Protein AF-A0A534VKJ2-F1 (afdb_monomer)

Mean predicted aligned error: 13.89 Å

Foldseek 3Di:
DVVVVVVVVVVVVVVCVVVVPDDDPDDDDDDDVVCVDPVNVVCVVCVVVVVCCCVVPVVVVVVVCCDPVNCVPNVDHPQADPPDPDSCPSVPVVPD

pLDDT: mean 77.1, std 15.45, range [43.25, 97.56]

Sequence (96 aa):
MKKALCGLGLGLGLMIAVVGAPASAEVHDAYDDSQSHPLRLVAYLIHPIGFATEWLIMRPIHFAVSQPQLERVFGHVPHEDPFSSDPYRGEESDQY

Solvent-accessible surface area (backbone atoms only — not comparable to full-atom values): 6124 Å² total; per-residue (Å²): 113,72,69,61,60,51,54,52,52,52,54,50,52,52,52,49,53,68,70,65,53,83,75,77,87,66,85,74,77,82,89,54,78,82,70,72,38,69,69,54,57,52,43,64,65,46,48,62,53,53,54,48,42,42,65,73,45,49,50,55,49,48,61,64,45,45,34,80,91,38,22,89,79,66,74,34,74,69,73,61,63,94,84,52,95,56,80,63,72,68,69,67,75,80,79,121

Radius of gyration: 21.84 Å; Cα contacts (8 Å, |Δi|>4): 27; chains: 1; bounding box: 43×52×53 Å

Secondary structure (DSSP, 8-state):
-HHHHHHHHHHHHHHHHHHHS------PPPP-GGGG-HHHHHHHHHHHHHHHHIIIIIHHHHHHHT-GGGHHHH----SS-TT-S-TTTTSGGG--

Structure (mmCIF, N/CA/C/O backbone):
data_AF-A0A534VKJ2-F1
#
_entry.id   AF-A0A534VKJ2-F1
#
loop_
_atom_site.group_PDB
_atom_site.id
_atom_site.type_symbol
_atom_site.label_atom_id
_atom_site.label_alt_id
_atom_site.label_comp_id
_atom_site.label_asym_id
_atom_site.label_entity_id
_atom_site.label_seq_id
_atom_site.pdbx_PDB_ins_code
_atom_site.Cartn_x
_atom_site.Cartn_y
_atom_site.Cartn_z
_atom_site.occupancy
_atom_site.B_iso_or_equiv
_atom_site.auth_seq_id
_atom_site.auth_comp_id
_atom_site.auth_asym_id
_atom_site.auth_atom_id
_atom_site.pdbx_PDB_model_num
ATOM 1 N N . MET A 1 1 ? -17.432 29.796 -5.291 1.00 54.50 1 MET A N 1
ATOM 2 C CA . MET A 1 1 ? -15.981 30.080 -5.424 1.00 54.50 1 MET A CA 1
ATOM 3 C C . MET A 1 1 ? -15.118 29.384 -4.365 1.00 54.50 1 MET A C 1
ATOM 5 O O . MET A 1 1 ? -14.109 28.805 -4.730 1.00 54.50 1 MET A O 1
ATOM 9 N N . LYS A 1 2 ? -15.518 29.336 -3.083 1.00 48.06 2 LYS A N 1
ATOM 10 C CA . LYS A 1 2 ? -14.716 28.726 -1.994 1.00 48.06 2 LYS A CA 1
ATOM 11 C C . LYS A 1 2 ? -14.416 27.219 -2.167 1.00 48.06 2 LYS A C 1
ATOM 13 O O . LYS A 1 2 ? -13.329 26.771 -1.832 1.00 48.06 2 LYS A O 1
ATOM 18 N N . LYS A 1 3 ? -15.347 26.455 -2.759 1.00 48.50 3 LYS A N 1
ATOM 19 C CA . LYS A 1 3 ? -15.183 25.012 -3.040 1.00 48.50 3 LYS A CA 1
ATOM 20 C C . LYS A 1 3 ? -14.109 24.717 -4.103 1.00 48.50 3 LYS A C 1
ATOM 22 O O . LYS A 1 3 ? -13.374 23.749 -3.968 1.00 48.50 3 LYS A O 1
ATOM 27 N N . ALA A 1 4 ? -13.989 25.580 -5.117 1.00 55.88 4 ALA A N 1
ATOM 28 C CA . ALA A 1 4 ? -12.991 25.441 -6.182 1.00 55.88 4 ALA A CA 1
ATOM 29 C C . ALA A 1 4 ? -11.571 25.750 -5.680 1.00 55.88 4 ALA A C 1
ATOM 31 O O . ALA A 1 4 ? -10.618 25.082 -6.062 1.00 55.88 4 ALA A O 1
ATOM 32 N N . LEU A 1 5 ? -11.448 26.715 -4.762 1.00 54.88 5 LEU A N 1
ATOM 33 C CA . LEU A 1 5 ? -10.173 27.079 -4.146 1.00 54.88 5 LEU A CA 1
ATOM 34 C C . LEU A 1 5 ? -9.633 25.971 -3.221 1.00 54.88 5 LEU A C 1
ATOM 36 O O . LEU A 1 5 ? -8.430 25.747 -3.159 1.00 54.88 5 LEU A O 1
ATOM 40 N N . CYS A 1 6 ? -10.527 25.238 -2.549 1.00 52.47 6 CYS A N 1
ATOM 41 C CA . CYS A 1 6 ? -10.163 24.124 -1.673 1.00 52.47 6 CYS A CA 1
ATOM 42 C C . CYS A 1 6 ? -9.733 22.872 -2.467 1.00 52.47 6 CYS A C 1
ATOM 44 O O . CYS A 1 6 ? -8.733 22.247 -2.130 1.00 52.47 6 CYS A O 1
ATOM 46 N N . GLY A 1 7 ? -10.425 22.554 -3.570 1.00 58.56 7 GLY A N 1
ATOM 47 C CA . GLY A 1 7 ? -10.055 21.431 -4.444 1.00 58.56 7 GLY A CA 1
ATOM 48 C C . GLY A 1 7 ? -8.712 21.622 -5.158 1.00 58.56 7 GLY A C 1
ATOM 49 O O . GLY A 1 7 ? -7.958 20.666 -5.315 1.00 58.56 7 GLY A O 1
ATOM 50 N N . LEU A 1 8 ? -8.377 22.863 -5.527 1.00 62.19 8 LEU A N 1
ATOM 51 C CA . LEU A 1 8 ? -7.113 23.185 -6.196 1.00 62.19 8 LEU A CA 1
ATOM 52 C C . LEU A 1 8 ? -5.910 23.089 -5.243 1.00 62.19 8 LEU A C 1
ATOM 54 O O . LEU A 1 8 ? -4.861 22.585 -5.634 1.00 62.19 8 LEU A O 1
ATOM 58 N N . GLY A 1 9 ? -6.080 23.490 -3.978 1.00 68.38 9 GLY A N 1
ATOM 59 C CA . GLY A 1 9 ? -5.056 23.313 -2.943 1.00 68.38 9 GLY A CA 1
ATOM 60 C C . GLY A 1 9 ? -4.800 21.843 -2.595 1.00 68.38 9 GLY A C 1
ATOM 61 O O . GLY A 1 9 ? -3.653 21.447 -2.416 1.00 68.38 9 GLY A O 1
ATOM 62 N N . LEU A 1 10 ? -5.852 21.021 -2.566 1.00 71.19 10 LEU A N 1
ATOM 63 C CA . LEU A 1 10 ? -5.748 19.592 -2.253 1.00 71.19 10 LEU A CA 1
ATOM 64 C C . LEU A 1 10 ? -5.090 18.805 -3.399 1.00 71.19 10 LEU A C 1
ATOM 66 O O . LEU A 1 10 ? -4.222 17.971 -3.154 1.00 71.19 10 LEU A O 1
ATOM 70 N N . GLY A 1 11 ? -5.430 19.134 -4.650 1.00 71.94 11 GLY A N 1
ATOM 71 C CA . GLY A 1 11 ? -4.781 18.559 -5.831 1.00 71.94 11 GLY A CA 1
ATOM 72 C C . GLY A 1 11 ? -3.303 18.943 -5.951 1.00 71.94 11 GLY A C 1
ATOM 73 O O . GLY A 1 11 ? -2.466 18.086 -6.226 1.00 71.94 11 GLY A O 1
ATOM 74 N N . LEU A 1 12 ? -2.963 20.209 -5.689 1.00 75.69 12 LEU A N 1
ATOM 75 C CA . LEU A 1 12 ? -1.575 20.676 -5.713 1.00 75.69 12 LEU A CA 1
ATOM 76 C C . LEU A 1 12 ? -0.746 20.074 -4.568 1.00 75.69 12 LEU A C 1
ATOM 78 O O . LEU A 1 12 ? 0.388 19.661 -4.790 1.00 75.69 12 LEU A O 1
ATOM 82 N N . GLY A 1 13 ? -1.320 19.971 -3.365 1.00 76.19 13 GLY A N 1
ATOM 83 C CA . GLY A 1 13 ? -0.668 19.340 -2.216 1.00 76.19 13 GLY A CA 1
ATOM 84 C C . GLY A 1 13 ? -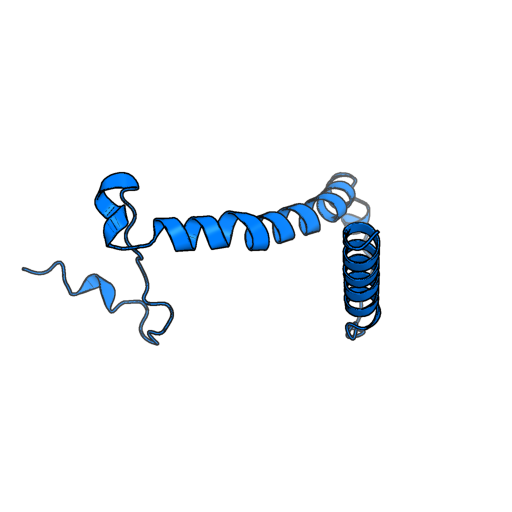0.379 17.855 -2.441 1.00 76.19 13 GLY A C 1
ATOM 85 O O . GLY A 1 13 ? 0.722 17.396 -2.144 1.00 76.19 13 GLY A O 1
ATOM 86 N N . LEU A 1 14 ? -1.324 17.121 -3.041 1.00 76.38 14 LEU A N 1
ATOM 87 C CA . LEU A 1 14 ? -1.122 15.719 -3.413 1.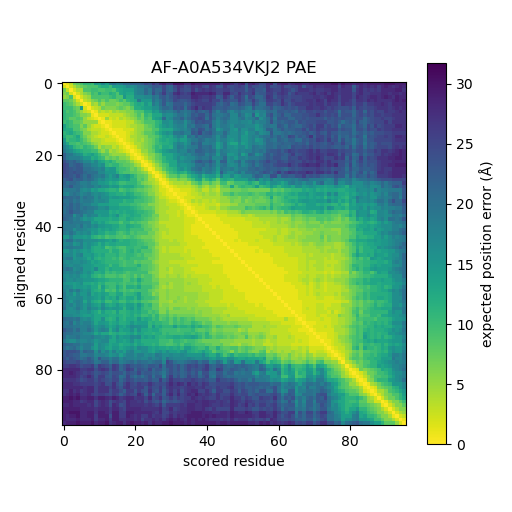00 76.38 14 LEU A CA 1
ATOM 88 C C . LEU A 1 14 ? -0.008 15.566 -4.461 1.00 76.38 14 LEU A C 1
ATOM 90 O O . LEU A 1 14 ? 0.838 14.688 -4.330 1.00 76.38 14 LEU A O 1
ATOM 94 N N . MET A 1 15 ? 0.038 16.450 -5.461 1.00 69.19 15 MET A N 1
ATOM 95 C CA . MET A 1 15 ? 1.103 16.457 -6.471 1.00 69.19 15 MET A CA 1
ATOM 96 C C . MET A 1 15 ? 2.487 16.729 -5.871 1.00 69.19 15 MET A C 1
ATOM 98 O O . MET A 1 15 ? 3.445 16.035 -6.202 1.00 69.19 15 MET A O 1
ATOM 102 N N . ILE A 1 16 ? 2.596 17.694 -4.953 1.00 75.25 16 ILE A N 1
ATOM 103 C CA . ILE A 1 16 ? 3.859 18.000 -4.265 1.00 75.25 16 ILE A CA 1
ATOM 104 C C . ILE A 1 16 ? 4.316 16.813 -3.407 1.00 75.25 16 ILE A C 1
ATOM 106 O O . ILE A 1 16 ? 5.503 16.500 -3.396 1.00 75.25 16 ILE A O 1
ATOM 110 N N . ALA A 1 17 ? 3.396 16.119 -2.733 1.00 71.44 17 ALA A N 1
ATOM 111 C CA . ALA A 1 17 ? 3.725 14.942 -1.930 1.00 71.44 17 ALA A CA 1
ATOM 112 C C . ALA A 1 17 ? 4.215 13.756 -2.782 1.00 71.44 17 ALA A C 1
ATOM 114 O O . ALA A 1 17 ? 5.154 13.071 -2.385 1.00 71.44 17 ALA A O 1
ATOM 115 N N . VAL A 1 18 ? 3.623 13.538 -3.962 1.00 72.06 18 VAL A N 1
ATOM 116 C CA . VAL A 1 18 ? 4.035 12.465 -4.885 1.00 72.06 18 VAL A CA 1
ATOM 117 C C . VAL A 1 18 ? 5.406 12.747 -5.506 1.00 72.06 18 VAL A C 1
ATOM 119 O O . VAL A 1 18 ? 6.220 11.837 -5.615 1.00 72.06 18 VAL A O 1
ATOM 122 N N . VAL A 1 19 ? 5.685 13.997 -5.892 1.00 73.38 19 VAL A N 1
ATOM 123 C CA . VAL A 1 19 ? 6.969 14.377 -6.516 1.00 73.38 19 VAL A CA 1
ATOM 124 C C . VAL A 1 19 ? 8.090 14.550 -5.483 1.00 73.38 19 VAL A C 1
ATOM 126 O O . VAL A 1 19 ? 9.253 14.311 -5.791 1.00 73.38 19 VAL A O 1
ATOM 129 N N . GLY A 1 20 ? 7.759 14.981 -4.264 1.00 65.44 20 GLY A N 1
ATOM 130 C CA . GLY A 1 20 ? 8.727 15.284 -3.207 1.00 65.44 20 GLY A CA 1
ATOM 131 C C . GLY A 1 20 ? 9.148 14.090 -2.349 1.00 65.44 20 GLY A C 1
ATOM 132 O O . GLY A 1 20 ? 10.048 14.241 -1.523 1.00 65.44 20 GLY A O 1
ATOM 133 N N . ALA A 1 21 ? 8.518 12.923 -2.508 1.00 72.00 21 ALA A N 1
ATOM 134 C CA . ALA A 1 21 ? 8.936 11.718 -1.804 1.00 72.00 21 ALA A CA 1
ATOM 135 C C . ALA A 1 21 ? 10.337 11.301 -2.296 1.00 72.00 21 ALA A C 1
ATOM 137 O O . ALA A 1 21 ? 10.519 11.114 -3.501 1.00 72.00 21 ALA A O 1
ATOM 138 N N . PRO A 1 22 ? 11.341 11.159 -1.408 1.00 62.84 22 PRO A N 1
ATOM 139 C CA . PRO A 1 22 ? 12.660 10.705 -1.817 1.00 62.84 22 PRO A CA 1
ATOM 140 C C . PRO A 1 22 ? 12.541 9.276 -2.347 1.00 62.84 22 PRO A C 1
ATOM 142 O O . PRO A 1 22 ? 12.334 8.331 -1.589 1.00 62.84 22 PRO A O 1
ATOM 145 N N . ALA A 1 23 ? 12.655 9.120 -3.664 1.00 66.31 23 ALA A N 1
ATOM 146 C CA . ALA A 1 23 ? 12.840 7.817 -4.272 1.00 66.31 23 ALA A CA 1
ATOM 147 C C . ALA A 1 23 ? 14.268 7.371 -3.943 1.00 66.31 23 ALA A C 1
ATOM 149 O O . ALA A 1 23 ? 15.232 7.861 -4.535 1.00 66.31 23 ALA A O 1
ATOM 150 N N . SER A 1 24 ? 14.414 6.491 -2.955 1.00 68.31 24 SER A N 1
ATOM 151 C CA . SER A 1 24 ? 15.672 5.785 -2.732 1.00 68.31 24 SER A CA 1
ATOM 152 C C . SER A 1 24 ? 16.052 5.088 -4.036 1.00 68.31 24 SER A C 1
ATOM 154 O O . SER A 1 24 ? 15.316 4.230 -4.520 1.00 68.31 24 SER A O 1
ATOM 156 N N . ALA A 1 25 ? 17.172 5.493 -4.632 1.00 62.22 25 ALA A N 1
ATOM 157 C CA . ALA A 1 25 ? 17.729 4.825 -5.797 1.00 62.22 25 ALA A CA 1
ATOM 158 C C . ALA A 1 25 ? 18.342 3.496 -5.337 1.00 62.22 25 ALA A C 1
ATOM 160 O O . ALA A 1 25 ? 19.538 3.410 -5.062 1.00 62.22 25 ALA A O 1
ATOM 161 N N . GLU A 1 26 ? 17.501 2.478 -5.171 1.00 71.38 26 GLU A N 1
ATOM 162 C CA . GLU A 1 26 ? 17.966 1.104 -5.027 1.00 71.38 26 GLU A CA 1
ATOM 163 C C . GLU A 1 26 ? 18.543 0.605 -6.351 1.00 71.38 26 GLU A C 1
ATOM 165 O O . GLU A 1 26 ? 18.126 1.017 -7.438 1.00 71.38 26 GLU A O 1
ATOM 170 N N . VAL A 1 27 ? 19.523 -0.293 -6.253 1.00 69.69 27 VAL A N 1
ATOM 171 C CA . VAL A 1 27 ? 20.030 -1.032 -7.407 1.00 69.69 27 VAL A CA 1
ATOM 172 C C . VAL A 1 27 ? 18.855 -1.791 -8.011 1.00 69.69 27 VAL A C 1
ATOM 174 O O . VAL A 1 27 ? 18.282 -2.666 -7.370 1.00 69.69 27 VAL A O 1
ATOM 177 N N . HIS A 1 28 ? 18.477 -1.430 -9.235 1.00 70.94 28 HIS A N 1
ATOM 178 C CA . HIS A 1 28 ? 17.492 -2.195 -9.982 1.00 70.94 28 HIS A CA 1
ATOM 179 C C . HIS A 1 28 ? 18.072 -3.573 -10.301 1.00 70.94 28 HIS A C 1
ATOM 181 O O . HIS A 1 28 ? 19.215 -3.671 -10.758 1.00 70.94 28 HIS A O 1
ATOM 187 N N . ASP A 1 29 ? 17.281 -4.619 -10.070 1.00 80.88 29 ASP A N 1
ATOM 188 C CA . ASP A 1 29 ? 17.650 -5.978 -10.452 1.00 80.88 29 ASP A CA 1
ATOM 189 C C . ASP A 1 29 ? 18.027 -6.051 -11.937 1.00 80.88 29 ASP A C 1
ATOM 191 O O . ASP A 1 29 ? 17.487 -5.326 -12.783 1.00 80.88 29 ASP A O 1
ATOM 195 N N . ALA A 1 30 ? 18.961 -6.949 -12.259 1.00 86.25 30 ALA A N 1
ATOM 196 C CA . ALA A 1 30 ? 19.335 -7.207 -13.640 1.00 86.25 30 ALA A CA 1
ATOM 197 C C . ALA A 1 30 ? 18.112 -7.680 -14.436 1.00 86.25 30 ALA A C 1
ATOM 199 O O . ALA A 1 30 ? 17.331 -8.514 -13.978 1.00 86.25 30 ALA A O 1
ATOM 200 N N . TYR A 1 31 ? 17.956 -7.140 -15.644 1.00 85.94 31 TYR A N 1
ATOM 201 C CA . TYR A 1 31 ? 16.901 -7.573 -16.545 1.00 85.94 31 TYR A CA 1
ATOM 202 C C . TYR A 1 31 ? 17.086 -9.048 -16.922 1.00 85.94 31 TYR A C 1
ATOM 204 O O . TYR A 1 31 ? 18.181 -9.467 -17.294 1.00 85.94 31 TYR A O 1
ATOM 212 N N . ASP A 1 32 ? 15.987 -9.794 -16.877 1.00 87.31 32 ASP A N 1
ATOM 213 C CA . ASP A 1 32 ? 15.856 -11.162 -17.370 1.00 87.31 32 ASP A CA 1
ATOM 214 C C . ASP A 1 32 ? 14.558 -11.273 -18.194 1.00 87.31 32 ASP A C 1
ATOM 216 O O . ASP A 1 32 ? 13.620 -10.492 -18.013 1.00 87.31 32 ASP A O 1
ATOM 220 N N . ASP A 1 33 ? 14.465 -12.240 -19.101 1.00 88.19 33 ASP A N 1
ATOM 221 C CA . ASP A 1 33 ? 13.331 -12.379 -20.026 1.00 88.19 33 ASP A CA 1
ATOM 222 C C . ASP A 1 33 ? 12.008 -12.701 -19.305 1.00 88.19 33 ASP A C 1
ATOM 224 O O . ASP A 1 33 ? 10.916 -12.398 -19.799 1.00 88.19 33 ASP A O 1
ATOM 228 N N . SER A 1 34 ? 12.077 -13.227 -18.077 1.00 84.88 34 SER A N 1
ATOM 229 C CA . SER A 1 34 ? 10.910 -13.388 -17.198 1.00 84.88 34 SER A CA 1
ATOM 230 C C . SER A 1 34 ? 10.220 -12.058 -16.842 1.00 84.88 34 SER A C 1
ATOM 232 O O . SER A 1 34 ? 9.061 -12.039 -16.406 1.00 84.88 34 SER A O 1
ATOM 234 N N . GLN A 1 35 ? 10.889 -10.919 -17.046 1.00 87.00 35 GLN A N 1
ATOM 235 C CA . GLN A 1 35 ? 10.329 -9.583 -16.839 1.00 87.00 35 GLN A CA 1
ATOM 236 C C . GLN A 1 35 ? 9.389 -9.152 -17.983 1.00 87.00 35 GLN A C 1
ATOM 238 O O . GLN A 1 35 ? 8.543 -8.284 -17.769 1.00 87.00 35 GLN A O 1
ATOM 243 N N . SER A 1 36 ? 9.468 -9.770 -19.169 1.00 88.44 36 SER A N 1
ATOM 244 C CA . SER A 1 36 ? 8.627 -9.438 -20.336 1.00 88.44 36 SER A CA 1
ATOM 245 C C . SER A 1 36 ? 7.284 -10.169 -20.364 1.00 88.44 36 SER A C 1
ATOM 247 O O . SER A 1 36 ? 6.531 -10.048 -21.333 1.00 88.44 36 SER A O 1
ATOM 249 N N . HIS A 1 37 ? 6.973 -10.973 -19.345 1.00 92.75 37 HIS A N 1
ATOM 250 C CA . HIS A 1 37 ? 5.760 -11.780 -19.352 1.00 92.75 37 HIS A CA 1
ATOM 251 C C . HIS A 1 37 ? 4.497 -10.894 -19.364 1.00 92.75 37 HIS A C 1
ATOM 253 O O . HIS A 1 37 ? 4.339 -10.056 -18.474 1.00 92.75 37 HIS A O 1
ATOM 259 N N . PRO A 1 38 ? 3.546 -11.087 -20.304 1.00 92.12 38 PRO A N 1
ATOM 260 C CA . PRO A 1 38 ? 2.369 -10.220 -20.420 1.00 92.12 38 PRO A CA 1
ATOM 261 C C . PRO A 1 38 ? 1.546 -10.114 -19.130 1.00 92.12 38 PRO A C 1
ATOM 263 O O . PRO A 1 38 ? 1.095 -9.031 -18.762 1.00 92.12 38 PRO A O 1
ATOM 266 N N . LEU A 1 39 ? 1.402 -11.222 -18.394 1.00 94.50 39 LEU A N 1
ATOM 267 C CA . LEU A 1 39 ? 0.706 -11.233 -17.103 1.00 94.50 39 LEU A CA 1
ATOM 268 C C . LEU A 1 39 ? 1.414 -10.383 -16.044 1.00 94.50 39 LEU A C 1
ATOM 270 O O . LEU A 1 39 ? 0.760 -9.810 -15.178 1.00 94.50 39 LEU A O 1
ATOM 274 N N . ARG A 1 40 ? 2.740 -10.255 -16.130 1.00 91.25 40 ARG A N 1
ATOM 275 C CA . ARG A 1 40 ? 3.527 -9.422 -15.224 1.00 91.25 40 ARG A CA 1
ATOM 276 C C . ARG A 1 40 ? 3.281 -7.937 -15.470 1.00 91.25 40 ARG A C 1
ATOM 278 O O . ARG A 1 40 ? 3.149 -7.187 -14.511 1.00 91.25 40 ARG A O 1
ATOM 285 N N . LEU A 1 41 ? 3.128 -7.528 -16.730 1.00 89.25 41 LEU A N 1
ATOM 286 C CA . LEU A 1 41 ? 2.739 -6.154 -17.071 1.00 89.25 41 LEU A CA 1
ATOM 287 C C . LEU A 1 41 ? 1.364 -5.806 -16.494 1.00 89.25 41 LEU A C 1
ATOM 289 O O . LEU A 1 41 ? 1.187 -4.743 -15.904 1.00 89.25 41 LEU A O 1
ATOM 293 N N . VAL A 1 42 ? 0.404 -6.727 -16.605 1.00 95.06 42 VAL A N 1
ATOM 294 C CA . VAL A 1 42 ? -0.915 -6.571 -15.977 1.00 95.06 42 VAL A CA 1
ATOM 295 C C . VAL A 1 42 ? -0.783 -6.487 -14.454 1.00 95.06 42 VAL A C 1
ATOM 297 O O . VAL A 1 42 ? -1.383 -5.608 -13.837 1.00 95.06 42 VAL A O 1
ATOM 300 N N . ALA A 1 43 ? 0.044 -7.341 -13.844 1.00 94.62 43 ALA A N 1
ATOM 301 C CA . ALA A 1 43 ? 0.301 -7.301 -12.409 1.00 94.62 43 ALA A CA 1
ATOM 302 C C . ALA A 1 43 ? 0.893 -5.956 -11.964 1.00 94.62 43 ALA A C 1
ATOM 304 O O . ALA A 1 43 ? 0.449 -5.421 -10.955 1.00 94.62 43 ALA A O 1
ATOM 305 N N . TYR A 1 44 ? 1.812 -5.356 -12.724 1.00 91.69 44 TYR A N 1
ATOM 306 C CA . TYR A 1 44 ? 2.357 -4.031 -12.409 1.00 91.69 44 TYR A CA 1
ATOM 307 C C . TYR A 1 44 ? 1.309 -2.918 -12.425 1.00 91.69 44 TYR A C 1
ATOM 309 O O . TYR A 1 44 ? 1.401 -1.990 -11.626 1.00 91.69 44 TYR A O 1
ATOM 317 N N . LEU A 1 45 ? 0.292 -3.019 -13.282 1.00 92.69 45 LEU A N 1
ATOM 318 C CA . LEU A 1 45 ? -0.815 -2.061 -13.297 1.00 92.69 45 LEU A CA 1
ATOM 319 C C . LEU A 1 45 ? -1.791 -2.287 -12.135 1.00 92.69 45 LEU A C 1
ATOM 321 O O . LEU A 1 45 ? -2.285 -1.328 -11.545 1.00 92.69 45 LEU A O 1
ATOM 325 N N . ILE A 1 46 ? -2.069 -3.546 -11.796 1.00 97.50 46 ILE A N 1
ATOM 326 C CA . ILE A 1 46 ? -3.062 -3.903 -10.772 1.00 97.50 46 ILE A CA 1
ATOM 327 C C . ILE A 1 46 ? -2.495 -3.779 -9.356 1.00 97.50 46 ILE A C 1
ATOM 329 O O . ILE A 1 46 ? -3.212 -3.361 -8.448 1.00 97.50 46 ILE A O 1
ATOM 333 N N . HIS A 1 47 ? -1.224 -4.114 -9.146 1.00 95.69 47 HIS A N 1
ATOM 334 C CA . HIS A 1 47 ? -0.589 -4.124 -7.830 1.00 95.69 47 HIS A CA 1
ATOM 335 C C . HIS A 1 47 ? -0.768 -2.814 -7.040 1.00 95.69 47 HIS A C 1
ATOM 337 O O . HIS A 1 47 ? -1.250 -2.896 -5.910 1.00 95.69 47 HIS A O 1
ATOM 343 N N . PRO A 1 48 ? -0.492 -1.610 -7.589 1.00 93.88 48 PRO A N 1
ATOM 344 C CA . PRO A 1 48 ? -0.704 -0.370 -6.841 1.00 93.88 48 PRO A CA 1
ATOM 345 C C . PRO A 1 48 ? -2.182 -0.126 -6.491 1.00 93.88 48 PRO A C 1
ATOM 347 O O . PRO A 1 48 ? -2.473 0.457 -5.449 1.00 93.88 48 PRO A O 1
ATOM 350 N N . ILE A 1 49 ? -3.125 -0.601 -7.314 1.00 96.62 49 ILE A N 1
ATOM 351 C CA . ILE A 1 49 ? -4.568 -0.509 -7.035 1.00 96.62 49 ILE A CA 1
ATOM 352 C C . ILE A 1 49 ? -4.941 -1.431 -5.872 1.00 96.62 49 ILE A C 1
ATOM 354 O O . ILE A 1 49 ? -5.671 -1.019 -4.969 1.00 96.6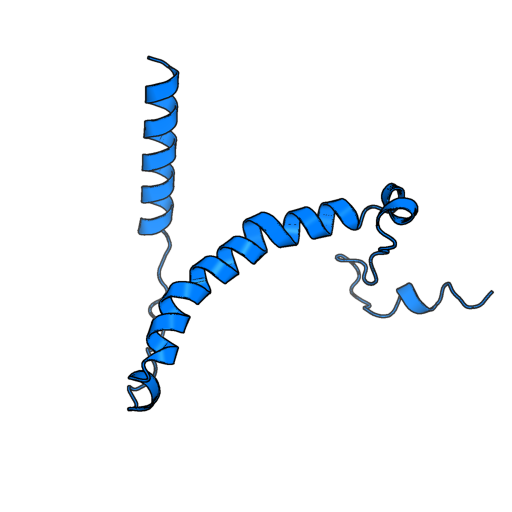2 49 ILE A O 1
ATOM 358 N N . GLY A 1 50 ? -4.432 -2.665 -5.879 1.00 96.56 50 GLY A N 1
ATOM 359 C CA . GLY A 1 50 ? -4.620 -3.621 -4.789 1.00 96.56 50 GLY A CA 1
ATOM 360 C C . GLY A 1 50 ? -4.041 -3.093 -3.479 1.00 96.56 50 GLY A C 1
ATOM 361 O O . GLY A 1 50 ? -4.746 -3.055 -2.476 1.00 96.56 50 GLY A O 1
ATOM 362 N N . PHE A 1 51 ? -2.812 -2.576 -3.521 1.00 95.56 51 PHE A N 1
ATOM 363 C CA . PHE A 1 51 ? -2.159 -1.939 -2.379 1.00 95.56 51 PHE A CA 1
ATOM 364 C C . PHE A 1 51 ? -2.977 -0.758 -1.837 1.00 95.56 51 PHE A C 1
ATOM 366 O O . PHE A 1 51 ? -3.267 -0.692 -0.644 1.00 95.56 51 PHE A O 1
ATOM 373 N N . ALA A 1 52 ? -3.428 0.154 -2.703 1.00 96.44 52 ALA A N 1
ATOM 374 C CA . ALA A 1 52 ? -4.269 1.272 -2.281 1.00 96.44 52 ALA A CA 1
ATOM 375 C C . A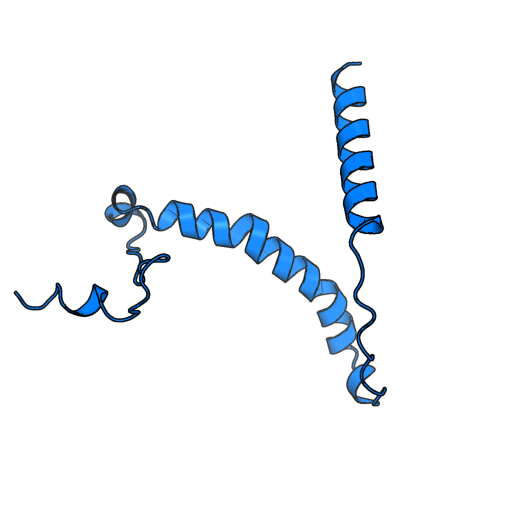LA A 1 52 ? -5.605 0.798 -1.688 1.00 96.44 52 ALA A C 1
ATOM 377 O O . ALA A 1 52 ? -6.062 1.340 -0.685 1.00 96.44 52 ALA A O 1
ATOM 378 N N . THR A 1 53 ? -6.221 -0.229 -2.274 1.00 97.56 53 THR A N 1
ATOM 379 C CA . THR A 1 53 ? -7.475 -0.817 -1.780 1.00 97.56 53 THR A CA 1
ATOM 380 C C . THR A 1 53 ? -7.289 -1.448 -0.402 1.00 97.56 53 THR A C 1
ATOM 382 O O . THR A 1 53 ? -8.129 -1.263 0.478 1.00 97.56 53 THR A O 1
ATOM 385 N N . GLU A 1 54 ? -6.177 -2.146 -0.179 1.00 96.00 54 GLU A N 1
ATOM 386 C CA . GLU A 1 54 ? -5.832 -2.702 1.126 1.00 96.00 54 GLU A CA 1
ATOM 387 C C . GLU A 1 54 ? -5.755 -1.593 2.184 1.00 96.00 54 GLU A C 1
ATOM 389 O O . GLU A 1 54 ? -6.428 -1.665 3.212 1.00 96.00 54 GLU A O 1
ATOM 394 N N . TRP A 1 55 ? -4.987 -0.538 1.912 1.00 94.19 55 TRP A N 1
ATOM 395 C CA . TRP A 1 55 ? -4.727 0.527 2.879 1.00 94.19 55 TRP A CA 1
ATOM 396 C C . TRP A 1 55 ? -5.900 1.472 3.109 1.00 94.19 55 TRP A C 1
ATOM 398 O O . TRP A 1 55 ? -6.148 1.875 4.244 1.00 94.19 55 TRP A O 1
ATOM 408 N N . LEU A 1 56 ? -6.619 1.838 2.052 1.00 95.62 56 LEU A N 1
ATOM 409 C CA . LEU A 1 56 ? -7.661 2.861 2.120 1.00 95.62 56 LEU A CA 1
ATOM 410 C C . LEU A 1 56 ? -9.047 2.287 2.407 1.00 95.62 56 LEU A C 1
ATOM 412 O O . LEU A 1 56 ? -9.918 3.025 2.861 1.00 95.62 56 LEU A O 1
ATOM 416 N N . ILE A 1 57 ? -9.269 1.002 2.125 1.00 95.56 57 ILE A N 1
ATOM 417 C CA . ILE A 1 57 ? -10.595 0.385 2.224 1.00 95.56 57 ILE A CA 1
ATOM 418 C C . ILE A 1 57 ? -10.559 -0.784 3.202 1.00 95.56 57 ILE A C 1
ATOM 420 O O . ILE A 1 57 ? -11.236 -0.741 4.228 1.00 95.56 57 ILE A O 1
ATOM 424 N N . MET A 1 58 ? -9.753 -1.809 2.925 1.00 96.62 58 MET A N 1
ATOM 425 C CA . MET A 1 58 ? -9.828 -3.064 3.679 1.00 96.62 58 MET A CA 1
ATOM 426 C C . MET A 1 58 ? -9.349 -2.909 5.124 1.00 96.62 58 MET A C 1
ATOM 428 O O . MET A 1 58 ? -10.047 -3.343 6.035 1.00 96.62 58 MET A O 1
ATOM 432 N N . ARG A 1 59 ? -8.214 -2.241 5.363 1.00 93.00 59 ARG A N 1
ATOM 433 C CA . ARG A 1 59 ? -7.672 -2.020 6.716 1.00 93.00 59 ARG A CA 1
ATOM 434 C C . ARG A 1 59 ? -8.597 -1.171 7.605 1.00 93.00 59 ARG A C 1
ATOM 436 O O . ARG A 1 59 ? -8.847 -1.593 8.733 1.00 93.00 59 ARG A O 1
ATOM 443 N N . PRO A 1 60 ? -9.161 -0.034 7.148 1.0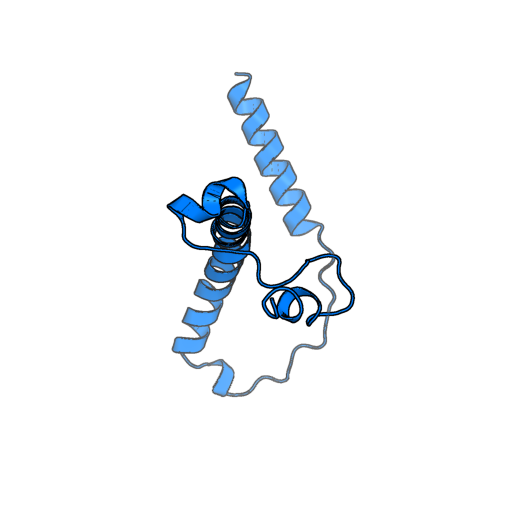0 93.12 60 PRO A N 1
ATOM 444 C CA . PRO A 1 60 ? -10.150 0.707 7.931 1.00 93.12 60 PRO A CA 1
ATOM 445 C C . PRO A 1 60 ? -11.417 -0.095 8.235 1.00 93.12 60 PRO A C 1
ATOM 447 O O . PRO A 1 60 ? -11.912 -0.033 9.359 1.00 93.12 60 PRO A O 1
ATOM 450 N N . ILE A 1 61 ? -11.932 -0.862 7.263 1.00 94.19 61 ILE A N 1
ATOM 451 C CA . ILE A 1 61 ? -13.095 -1.735 7.487 1.00 94.19 61 ILE A CA 1
ATOM 452 C C . ILE A 1 61 ? -12.759 -2.786 8.540 1.0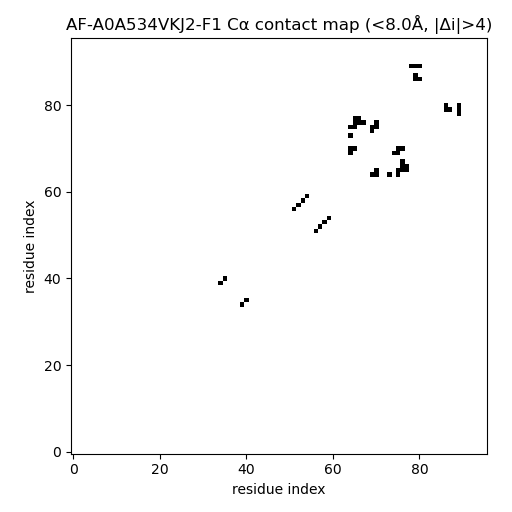0 94.19 61 ILE A C 1
ATOM 454 O O . ILE A 1 61 ? -13.523 -2.935 9.488 1.00 94.19 61 ILE A O 1
ATOM 458 N N . HIS A 1 62 ? -11.615 -3.461 8.409 1.00 91.62 62 HIS A N 1
ATOM 459 C CA . HIS A 1 62 ? -11.140 -4.440 9.381 1.00 91.62 62 HIS A CA 1
ATOM 460 C C . HIS A 1 62 ? -11.095 -3.826 10.785 1.00 91.62 62 HIS A C 1
ATOM 462 O O . HIS A 1 62 ? -11.757 -4.311 11.691 1.00 91.62 62 HIS A O 1
ATOM 468 N N . PHE A 1 63 ? -10.431 -2.679 10.948 1.00 88.75 63 PHE A N 1
ATOM 469 C CA . PHE A 1 63 ? -10.378 -1.968 12.228 1.00 88.75 63 PHE A CA 1
ATOM 470 C C . PHE A 1 63 ? -11.767 -1.627 12.797 1.00 88.75 63 PHE A C 1
ATOM 472 O O . PHE A 1 63 ? -11.988 -1.721 14.006 1.00 88.75 63 PHE A O 1
ATOM 479 N N . ALA A 1 64 ? -12.710 -1.228 11.941 1.00 90.06 64 ALA A N 1
ATOM 480 C CA . ALA A 1 64 ? -14.068 -0.908 12.361 1.00 90.06 64 ALA A CA 1
ATOM 481 C C . ALA A 1 64 ? -14.853 -2.148 12.812 1.00 90.06 64 ALA A C 1
ATOM 483 O O . ALA A 1 64 ? -15.622 -2.045 13.762 1.00 90.06 64 ALA A O 1
ATOM 484 N N . VAL A 1 65 ? -14.672 -3.307 12.172 1.00 90.00 65 VAL A N 1
ATOM 485 C CA . VAL A 1 65 ? -15.377 -4.544 12.557 1.00 90.00 65 VAL A CA 1
ATOM 486 C C . VAL A 1 65 ? -14.709 -5.277 13.721 1.00 90.00 65 VAL A C 1
ATOM 488 O O . VAL A 1 65 ? -15.383 -6.023 14.419 1.00 90.00 65 VAL A O 1
ATOM 491 N N . SER A 1 66 ? -13.426 -5.023 13.984 1.00 87.19 66 SER A N 1
ATOM 492 C CA . SER A 1 66 ? -12.658 -5.577 15.111 1.00 87.19 66 SER A CA 1
ATOM 493 C C . SER A 1 66 ? -12.978 -4.940 16.474 1.00 87.19 66 SER A C 1
ATOM 495 O O . SER A 1 66 ? -12.252 -5.160 17.440 1.00 87.19 66 SER A O 1
ATOM 497 N N . GLN A 1 67 ? -14.041 -4.140 16.591 1.00 87.81 67 GLN A N 1
ATOM 498 C CA . GLN A 1 67 ? -14.438 -3.538 17.868 1.00 87.81 67 GLN A CA 1
ATOM 499 C C . GLN A 1 67 ? -15.206 -4.558 18.733 1.00 87.81 67 GLN A C 1
ATOM 501 O O . GLN A 1 67 ? -16.173 -5.139 18.234 1.00 87.81 67 GLN A O 1
ATOM 506 N N . PRO A 1 68 ? -14.885 -4.728 20.033 1.00 83.44 68 PRO A N 1
ATOM 507 C CA . PRO A 1 68 ? -15.540 -5.719 20.900 1.00 83.44 68 PRO A CA 1
ATOM 508 C C . PRO A 1 68 ? -17.070 -5.593 20.950 1.00 83.44 68 PRO A C 1
ATOM 510 O O . PRO A 1 68 ? -17.800 -6.576 21.010 1.00 83.44 68 PRO A O 1
ATOM 513 N N . GLN A 1 69 ? -17.594 -4.368 20.870 1.00 87.62 69 GLN A N 1
ATOM 514 C CA . GLN A 1 69 ? -19.035 -4.098 20.887 1.00 87.62 69 GLN A CA 1
ATOM 515 C C . GLN A 1 69 ? -19.755 -4.625 19.639 1.00 87.62 69 GLN A C 1
ATOM 517 O O . GLN A 1 69 ? -20.975 -4.800 19.656 1.00 87.62 69 GLN A O 1
ATOM 522 N N . LEU A 1 70 ? -19.017 -4.837 18.550 1.00 88.12 70 LEU A N 1
ATOM 523 C CA . LEU A 1 70 ? -19.539 -5.273 17.262 1.00 88.12 70 LEU A CA 1
ATOM 524 C C . LEU A 1 70 ? -19.332 -6.773 17.013 1.00 88.12 70 LEU A C 1
ATOM 526 O O . LEU A 1 70 ? -19.835 -7.283 16.010 1.00 88.12 70 LEU A O 1
ATOM 530 N N . GLU A 1 71 ? -18.703 -7.493 17.948 1.00 86.06 71 GLU A N 1
ATOM 531 C CA . GLU A 1 71 ? -18.518 -8.948 17.898 1.00 86.06 71 GLU A CA 1
ATOM 532 C C . GLU A 1 71 ? -19.840 -9.672 17.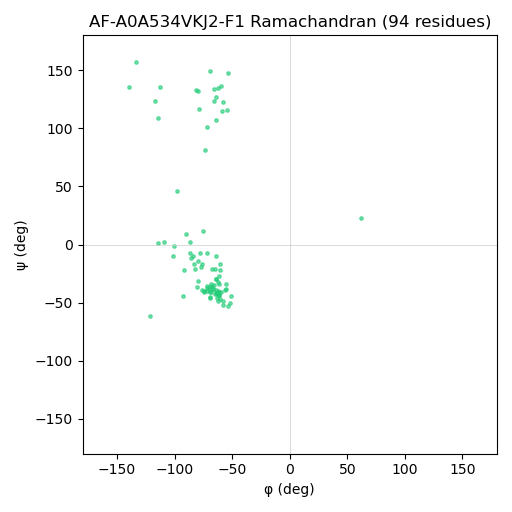627 1.00 86.06 71 GLU A C 1
ATOM 534 O O . GLU A 1 71 ? -19.921 -10.527 16.755 1.00 86.06 71 GLU A O 1
ATOM 539 N N . ARG A 1 72 ? -20.929 -9.278 18.297 1.00 85.38 72 ARG A N 1
ATOM 540 C CA . ARG A 1 72 ? -22.239 -9.922 18.109 1.00 85.38 72 ARG A CA 1
ATOM 541 C C . ARG A 1 72 ? -22.781 -9.800 16.679 1.00 85.38 72 ARG A C 1
ATOM 543 O O . ARG A 1 72 ? -23.592 -10.624 16.269 1.00 85.38 72 ARG A O 1
ATOM 550 N N . VAL A 1 73 ? -22.389 -8.758 15.947 1.00 90.56 73 VAL A N 1
ATOM 551 C CA . VAL A 1 73 ? -22.879 -8.489 14.587 1.00 90.56 73 VAL A CA 1
ATOM 552 C C . VAL A 1 73 ? -21.963 -9.117 13.540 1.00 90.56 73 VAL A C 1
ATOM 554 O O . VAL A 1 73 ? -22.461 -9.727 12.598 1.00 90.56 73 VAL A O 1
ATOM 557 N N . PHE A 1 74 ? -20.643 -8.981 13.698 1.00 90.25 74 PHE A N 1
ATOM 558 C CA . PHE A 1 74 ? -19.665 -9.436 12.701 1.00 90.25 74 PHE A CA 1
ATOM 559 C C . PHE A 1 74 ? -18.989 -10.767 13.042 1.00 90.25 74 PHE A C 1
ATOM 561 O O . PHE A 1 74 ? -18.297 -11.320 12.192 1.00 90.25 74 PHE A O 1
ATOM 568 N N . GLY A 1 75 ? -19.179 -11.292 14.254 1.00 84.25 75 GLY A N 1
ATOM 569 C CA . GLY A 1 75 ? -18.576 -12.544 14.719 1.00 84.25 75 GLY A CA 1
ATOM 570 C C . GLY A 1 75 ? -17.049 -12.513 14.753 1.00 84.25 75 GLY A C 1
ATOM 571 O O . GLY A 1 75 ? -16.421 -13.559 14.643 1.00 84.25 75 GLY A O 1
ATOM 572 N N . HIS A 1 76 ? -16.449 -11.324 14.828 1.00 81.75 76 HIS A N 1
ATOM 573 C CA . HIS A 1 76 ? -15.009 -11.142 14.726 1.00 81.75 76 HIS A CA 1
ATOM 574 C C . HIS A 1 76 ? -14.449 -10.574 16.029 1.00 81.75 76 HIS A C 1
ATOM 576 O O . HIS A 1 76 ? -14.862 -9.504 16.475 1.00 81.75 76 HIS A O 1
ATOM 582 N N . VAL A 1 77 ? -13.490 -11.298 16.603 1.00 76.25 77 VAL A N 1
ATOM 583 C CA . VAL A 1 77 ? -12.700 -10.885 17.765 1.00 76.25 77 VAL A CA 1
ATOM 584 C C . VAL A 1 77 ? -11.257 -10.673 17.292 1.00 76.25 77 VAL A C 1
ATOM 586 O O . VAL A 1 77 ? -10.756 -11.494 16.515 1.00 76.25 77 VAL A O 1
ATOM 589 N N . PRO A 1 78 ? -10.574 -9.586 17.692 1.00 70.69 78 PRO A N 1
ATOM 590 C CA . PRO A 1 78 ? -9.146 -9.432 17.428 1.00 70.69 78 PRO A CA 1
ATOM 591 C C . PRO A 1 78 ? -8.374 -10.601 18.049 1.00 70.69 78 PRO A C 1
ATOM 593 O O . PRO A 1 78 ? -8.480 -10.827 19.250 1.00 70.69 78 PRO A O 1
ATOM 596 N N . HIS A 1 79 ? -7.612 -11.342 17.243 1.00 70.12 79 HIS A N 1
ATOM 597 C CA . HIS A 1 79 ? -6.841 -12.497 17.726 1.00 70.12 79 HIS A CA 1
ATOM 598 C C . HIS A 1 79 ? -5.476 -12.089 18.311 1.00 70.12 79 HIS 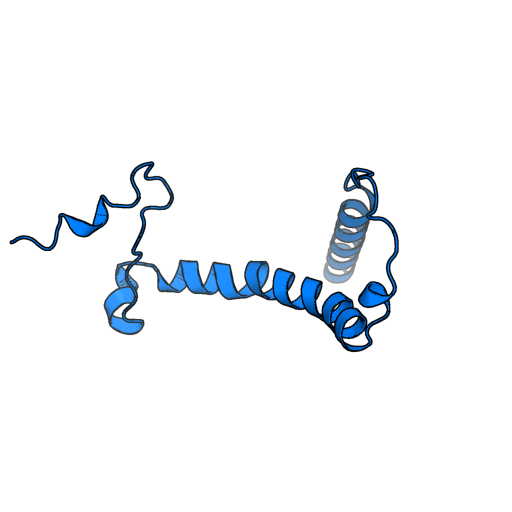A C 1
ATOM 600 O O . HIS A 1 79 ? -4.804 -12.897 18.940 1.00 70.12 79 HIS A O 1
ATOM 606 N N . GLU A 1 80 ? -5.071 -10.830 18.130 1.00 65.38 80 GLU A N 1
ATOM 607 C CA . GLU A 1 80 ? -3.750 -10.322 18.496 1.00 65.38 80 GLU A CA 1
ATOM 608 C C . GLU A 1 80 ? -3.913 -8.918 19.092 1.00 65.38 80 GLU A C 1
ATOM 610 O O . GLU A 1 80 ? -4.658 -8.094 18.551 1.00 65.38 80 GLU A O 1
ATOM 615 N N . ASP A 1 81 ? -3.228 -8.622 20.200 1.00 61.12 81 ASP A N 1
ATOM 616 C CA . ASP A 1 81 ? -3.112 -7.246 20.689 1.00 61.12 81 ASP A CA 1
ATOM 617 C C . ASP A 1 81 ? -2.043 -6.523 19.844 1.00 61.12 81 ASP A C 1
ATOM 619 O O . ASP A 1 81 ? -0.872 -6.909 19.899 1.00 61.12 81 ASP A O 1
ATOM 623 N N . PRO A 1 82 ? -2.400 -5.469 19.081 1.00 61.12 82 PRO A N 1
ATOM 624 C CA . PRO A 1 82 ? -1.473 -4.767 18.191 1.00 61.12 82 PRO A CA 1
ATOM 625 C C . PRO A 1 82 ? -0.323 -4.054 18.920 1.00 61.12 82 PRO A C 1
ATOM 627 O O . PRO A 1 82 ? 0.601 -3.566 18.267 1.00 61.12 82 PRO A O 1
ATOM 630 N N . PHE A 1 83 ? -0.374 -3.967 20.252 1.00 64.06 83 PHE A N 1
ATOM 631 C CA . PHE A 1 83 ? 0.671 -3.385 21.093 1.00 64.06 83 PHE A CA 1
ATOM 632 C C . PHE A 1 83 ? 1.348 -4.411 22.014 1.00 64.06 83 PHE A C 1
ATOM 634 O O . PHE A 1 83 ? 2.243 -4.039 22.777 1.00 64.06 83 PHE A O 1
ATOM 641 N N . SER A 1 84 ? 0.962 -5.689 21.945 1.00 60.53 84 SER A N 1
ATOM 642 C CA . SER A 1 84 ? 1.609 -6.760 22.701 1.00 60.53 84 SER A CA 1
ATOM 643 C C . SER A 1 84 ? 2.878 -7.228 21.994 1.00 60.53 84 SER A C 1
ATOM 645 O O . SER A 1 84 ? 2.885 -7.510 20.800 1.00 60.53 84 SER A O 1
ATOM 647 N N . SER A 1 85 ? 3.969 -7.355 22.750 1.00 65.94 85 SER A N 1
ATOM 648 C CA . SER A 1 85 ? 5.197 -8.017 22.291 1.00 65.94 85 SER A CA 1
ATOM 649 C C . SER A 1 85 ? 5.102 -9.546 22.321 1.00 65.94 85 SER A C 1
ATOM 651 O O . SER A 1 85 ? 6.035 -10.222 21.895 1.00 65.94 85 SER A O 1
ATOM 653 N N . ASP A 1 86 ? 4.016 -10.082 22.878 1.00 61.47 86 ASP A N 1
ATOM 654 C CA . ASP A 1 86 ? 3.751 -11.511 22.987 1.00 61.47 86 ASP A CA 1
ATOM 655 C C . ASP A 1 86 ? 2.525 -11.875 22.130 1.00 61.47 86 ASP A C 1
ATOM 657 O O . ASP A 1 86 ? 1.403 -11.483 22.486 1.00 61.47 86 ASP A O 1
ATOM 661 N N . PRO A 1 87 ? 2.717 -12.587 21.004 1.00 62.03 87 PRO A N 1
ATOM 662 C CA . PRO A 1 87 ? 1.634 -12.952 20.098 1.00 62.03 87 PRO A CA 1
ATOM 663 C C . PRO A 1 87 ? 0.701 -14.042 20.657 1.00 62.03 87 PRO A C 1
ATOM 665 O O . PRO A 1 87 ? -0.328 -14.299 20.045 1.00 62.03 87 PRO A O 1
ATOM 668 N N . TYR A 1 88 ? 1.008 -14.665 21.805 1.00 55.81 88 TYR A N 1
ATOM 669 C CA . TYR A 1 88 ? 0.231 -15.792 22.352 1.00 55.81 88 TYR A CA 1
ATOM 670 C C . TYR A 1 88 ? -0.587 -15.458 23.604 1.00 55.81 88 TYR A C 1
ATOM 672 O O . TYR A 1 88 ? -1.281 -16.315 24.146 1.00 55.81 88 TYR A O 1
ATOM 680 N N . ARG A 1 89 ? -0.568 -14.202 24.064 1.00 58.00 89 ARG A N 1
ATOM 681 C CA . ARG A 1 89 ? -1.282 -13.777 25.281 1.00 58.00 89 ARG A CA 1
ATOM 682 C C . ARG A 1 89 ? -2.807 -13.986 25.214 1.00 58.00 89 ARG A C 1
ATOM 684 O O . ARG A 1 89 ? -3.455 -14.039 26.255 1.00 58.00 89 ARG A O 1
ATOM 691 N N . GLY A 1 90 ? -3.376 -14.086 24.012 1.00 54.19 90 GLY A N 1
ATOM 692 C CA . GLY A 1 90 ? -4.807 -14.319 23.801 1.00 54.19 90 GLY A CA 1
ATOM 693 C C . GLY A 1 90 ? -5.274 -15.761 24.033 1.00 54.19 90 GLY A C 1
ATOM 694 O O . GLY A 1 90 ? -6.468 -15.966 24.207 1.00 54.19 90 GLY A O 1
ATOM 695 N N . GLU A 1 91 ? -4.375 -16.753 24.071 1.00 55.81 91 GLU A N 1
ATOM 696 C CA . GLU A 1 91 ? -4.769 -18.172 24.173 1.00 55.81 91 GLU A CA 1
ATOM 697 C C . GLU A 1 91 ? -4.988 -18.660 25.617 1.00 55.81 91 GLU A C 1
ATOM 699 O O . GLU A 1 91 ? -5.528 -19.741 25.838 1.00 55.81 91 GLU A O 1
ATOM 704 N N . GLU A 1 92 ? -4.595 -17.875 26.623 1.00 54.75 92 GLU A N 1
ATOM 705 C CA . GLU A 1 92 ? -4.647 -18.303 28.029 1.00 54.75 92 GLU A CA 1
ATOM 706 C C . GLU A 1 92 ? -6.038 -18.117 28.672 1.00 54.75 92 GLU A C 1
ATOM 708 O O . GLU A 1 92 ? -6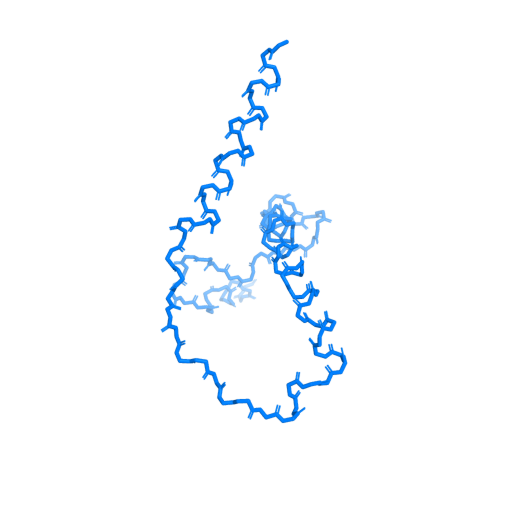.333 -18.723 29.702 1.00 54.75 92 GLU A O 1
ATOM 713 N N . SER A 1 93 ? -6.931 -17.311 28.080 1.00 54.28 93 SER A N 1
ATOM 714 C CA . SER A 1 93 ? -8.231 -16.990 28.696 1.00 54.28 93 SER A CA 1
ATOM 715 C C . SER A 1 93 ? -9.314 -18.060 28.539 1.00 54.28 93 SER A C 1
ATOM 717 O O . SER A 1 93 ? -10.301 -18.004 29.269 1.00 54.28 93 SER A O 1
ATOM 719 N N . ASP A 1 94 ? -9.132 -19.041 27.651 1.00 51.88 94 ASP A N 1
ATOM 720 C CA . ASP A 1 94 ? -10.141 -20.078 27.366 1.00 51.88 94 ASP A CA 1
ATOM 721 C C . ASP A 1 94 ? -9.999 -21.332 28.255 1.00 51.88 94 ASP A C 1
ATOM 723 O O . ASP A 1 94 ? -10.668 -22.346 28.049 1.00 51.88 94 ASP A O 1
ATOM 727 N N . GLN A 1 95 ? -9.139 -21.275 29.277 1.00 45.75 95 GLN A N 1
ATOM 728 C CA . GLN A 1 95 ? -8.926 -22.344 30.256 1.00 45.75 95 GLN A CA 1
ATOM 729 C C . GLN A 1 95 ? -9.702 -22.140 31.572 1.00 45.75 95 GLN A C 1
ATOM 731 O O . GLN A 1 95 ? -9.124 -22.338 32.633 1.00 45.75 95 GLN A O 1
ATOM 736 N N . TYR A 1 96 ? -10.994 -21.791 31.555 1.00 43.25 96 TYR A N 1
ATOM 737 C CA . TYR A 1 96 ? -11.874 -21.983 32.728 1.00 43.25 96 TYR A CA 1
ATOM 738 C C . TYR A 1 96 ? -13.328 -22.273 32.353 1.00 43.25 96 TYR A C 1
ATOM 740 O O . TYR A 1 96 ? -13.927 -21.474 31.602 1.00 43.25 96 TYR A O 1
#